Protein AF-A0A949QSW8-F1 (afdb_monomer_lite)

Foldseek 3Di:
DDALLNVLVLLLCVLVPNNVVQQPVQWDWWWWDDPPAFIWIWIGHRQKIKIWGWDDDPNDTDTAWIWIAGPPVRQTAKIAHPVPGIDGQWDDDPNDTDGPPCVRVVVSVVSNVVSVVSVVSCSSPDIDTDDD

Radius of gyration: 15.02 Å; chains: 1; bounding box: 38×36×43 Å

Structure (mmCIF, N/CA/C/O backbone):
data_AF-A0A949QSW8-F1
#
_entry.id   AF-A0A949QSW8-F1
#
loop_
_atom_site.group_PDB
_atom_site.id
_atom_site.type_symbol
_atom_site.label_atom_id
_atom_site.label_alt_id
_atom_site.label_comp_id
_atom_site.label_asym_id
_atom_site.label_entity_id
_atom_site.label_seq_id
_atom_site.pdbx_PDB_ins_code
_atom_site.Cartn_x
_atom_site.Cartn_y
_atom_site.Cartn_z
_atom_site.occupancy
_atom_site.B_iso_or_equiv
_atom_site.auth_seq_id
_atom_site.auth_comp_id
_atom_site.auth_asym_id
_atom_site.auth_atom_id
_atom_site.pdbx_PDB_model_num
ATOM 1 N N . MET A 1 1 ? -11.284 -15.073 4.865 1.00 72.50 1 MET A N 1
ATOM 2 C CA . MET A 1 1 ? -11.430 -14.871 3.409 1.00 72.50 1 MET A CA 1
ATOM 3 C C . MET A 1 1 ? -10.395 -13.840 3.026 1.00 72.50 1 MET A C 1
ATOM 5 O O . MET A 1 1 ? -10.394 -12.782 3.639 1.00 72.50 1 MET A O 1
ATOM 9 N N . THR A 1 2 ? -9.493 -14.186 2.115 1.00 90.62 2 THR A N 1
ATOM 10 C CA . THR A 1 2 ? -8.430 -13.303 1.619 1.00 90.62 2 THR A CA 1
ATOM 11 C C . THR A 1 2 ? -9.051 -12.101 0.901 1.00 90.62 2 THR A C 1
ATOM 13 O O . THR A 1 2 ? -10.111 -12.235 0.287 1.00 90.62 2 THR A O 1
ATOM 16 N N . THR A 1 3 ? -8.442 -10.918 1.000 1.00 96.88 3 THR A N 1
ATOM 17 C CA . THR A 1 3 ? -8.903 -9.743 0.237 1.00 96.88 3 THR A CA 1
ATOM 18 C C . THR A 1 3 ? -8.172 -9.653 -1.100 1.00 96.88 3 THR A C 1
ATOM 20 O O . THR A 1 3 ? -7.015 -10.050 -1.198 1.00 96.88 3 THR A O 1
ATOM 23 N N . LEU A 1 4 ? -8.796 -9.048 -2.119 1.00 98.25 4 LEU A N 1
ATOM 24 C CA . LEU A 1 4 ? -8.138 -8.812 -3.414 1.00 98.25 4 LEU A CA 1
ATOM 25 C C . LEU A 1 4 ? -6.831 -8.007 -3.271 1.00 98.25 4 LEU A C 1
ATOM 27 O O . LEU A 1 4 ? -5.912 -8.180 -4.069 1.00 98.25 4 LEU A O 1
ATOM 31 N N . PHE A 1 5 ? -6.741 -7.126 -2.268 1.00 98.56 5 PHE A N 1
ATOM 32 C CA . PHE A 1 5 ? -5.523 -6.367 -1.990 1.00 98.56 5 PHE A CA 1
ATOM 33 C C . PHE A 1 5 ? -4.423 -7.260 -1.415 1.00 98.56 5 PHE A C 1
ATOM 35 O O . PHE A 1 5 ? -3.334 -7.285 -1.978 1.00 98.56 5 PHE A O 1
ATOM 42 N N . GLN A 1 6 ? -4.733 -8.070 -0.396 1.00 98.56 6 GLN A N 1
ATOM 43 C CA . GLN A 1 6 ? -3.815 -9.088 0.125 1.00 98.56 6 GLN A CA 1
ATOM 44 C C . GLN A 1 6 ? -3.312 -10.009 -0.995 1.00 98.56 6 GLN A C 1
ATOM 46 O O . GLN A 1 6 ? -2.108 -10.130 -1.184 1.00 98.56 6 GLN A O 1
ATOM 51 N N . GLU A 1 7 ? -4.215 -10.588 -1.794 1.00 98.62 7 GLU A N 1
ATOM 52 C CA . GLU A 1 7 ? -3.852 -11.456 -2.926 1.00 98.62 7 GLU A CA 1
ATOM 53 C C . GLU A 1 7 ? -2.923 -10.757 -3.926 1.00 98.62 7 GLU A C 1
ATOM 55 O O . GLU A 1 7 ? -2.033 -11.386 -4.492 1.00 98.62 7 GLU A O 1
ATOM 60 N N . THR A 1 8 ? -3.121 -9.455 -4.153 1.00 98.75 8 THR A N 1
ATOM 61 C CA . THR A 1 8 ? -2.313 -8.664 -5.089 1.00 98.75 8 THR A CA 1
ATOM 62 C C . THR A 1 8 ? -0.913 -8.395 -4.545 1.00 98.75 8 THR A C 1
ATOM 64 O O . THR A 1 8 ? 0.058 -8.579 -5.279 1.00 98.75 8 THR A O 1
ATOM 67 N N . ILE A 1 9 ? -0.794 -7.992 -3.277 1.00 98.75 9 ILE A N 1
ATOM 68 C CA . ILE A 1 9 ? 0.503 -7.712 -2.650 1.00 98.75 9 ILE A CA 1
ATOM 69 C C . ILE A 1 9 ? 1.281 -9.014 -2.416 1.00 98.75 9 ILE A C 1
ATOM 71 O O . ILE A 1 9 ? 2.456 -9.086 -2.762 1.00 98.75 9 ILE A O 1
ATOM 75 N N . GLU A 1 10 ? 0.636 -10.080 -1.934 1.00 98.62 10 GLU A N 1
ATOM 76 C CA . GLU A 1 10 ? 1.287 -11.385 -1.765 1.00 98.62 10 GLU A CA 1
ATOM 77 C C . GLU A 1 10 ? 1.731 -11.986 -3.111 1.00 98.62 10 GLU A C 1
ATOM 79 O O . GLU A 1 10 ? 2.824 -12.546 -3.196 1.00 98.62 10 GLU A O 1
ATOM 84 N N . TYR A 1 11 ? 0.948 -11.827 -4.189 1.00 98.75 11 TYR A N 1
ATOM 85 C CA . TYR A 1 11 ? 1.355 -12.240 -5.541 1.00 98.75 11 TYR A CA 1
ATOM 86 C C . TY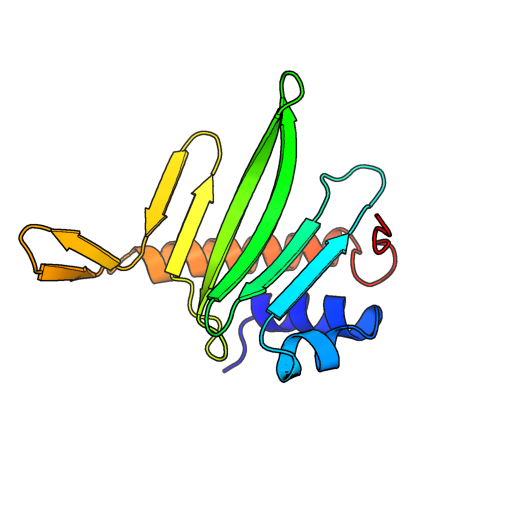R A 1 11 ? 2.532 -11.417 -6.084 1.00 98.75 11 TYR A C 1
ATOM 88 O O . TYR A 1 11 ? 3.455 -11.992 -6.669 1.00 98.75 11 TYR A O 1
ATOM 96 N N . LEU A 1 12 ? 2.536 -10.096 -5.865 1.00 98.69 12 LEU A N 1
ATOM 97 C CA . LEU A 1 12 ? 3.662 -9.224 -6.206 1.00 98.69 12 LEU A CA 1
ATOM 98 C C . LEU A 1 12 ? 4.934 -9.684 -5.482 1.00 98.69 12 LEU A C 1
ATOM 100 O O . LEU A 1 12 ? 5.915 -10.028 -6.136 1.00 98.69 12 LEU A O 1
ATOM 104 N N . LEU A 1 13 ? 4.896 -9.784 -4.151 1.00 98.69 13 LEU A N 1
ATOM 105 C CA . LEU A 1 13 ? 6.035 -10.233 -3.346 1.00 98.69 13 LEU A CA 1
ATOM 106 C C . LEU A 1 13 ? 6.506 -11.634 -3.761 1.00 98.69 13 LEU A C 1
ATOM 108 O O . LEU A 1 13 ? 7.706 -11.874 -3.872 1.00 98.69 13 LEU A O 1
ATOM 112 N N . LYS A 1 14 ? 5.582 -12.554 -4.061 1.00 98.69 14 LYS A N 1
ATOM 113 C CA . LYS A 1 14 ? 5.912 -13.906 -4.535 1.00 98.69 14 LYS A CA 1
ATOM 114 C C . LYS A 1 14 ? 6.617 -13.900 -5.890 1.00 98.69 14 LYS A C 1
ATOM 116 O O . LYS A 1 14 ? 7.571 -14.651 -6.061 1.00 98.69 14 LYS A O 1
ATOM 121 N N . SER A 1 15 ? 6.184 -13.054 -6.823 1.00 98.38 15 SER A N 1
ATOM 122 C CA . SER A 1 15 ? 6.790 -12.945 -8.161 1.00 98.38 15 SER A CA 1
ATOM 123 C C . SER A 1 15 ? 8.236 -12.433 -8.118 1.00 98.38 15 SER A C 1
ATOM 125 O O . SER A 1 15 ? 9.016 -12.731 -9.017 1.00 98.38 15 SER A O 1
ATOM 127 N N . HIS A 1 16 ? 8.613 -11.737 -7.039 1.00 98.19 16 HIS A N 1
ATOM 128 C CA . HIS A 1 16 ? 9.981 -11.271 -6.772 1.00 98.19 16 HIS A CA 1
ATOM 129 C C . HIS A 1 16 ? 10.741 -12.126 -5.738 1.00 98.19 16 HIS A C 1
ATOM 131 O O . HIS A 1 16 ? 11.852 -11.777 -5.359 1.00 98.19 16 HIS A O 1
ATOM 137 N N . ASN A 1 17 ? 10.189 -13.275 -5.321 1.00 98.19 17 ASN A N 1
ATOM 138 C CA . ASN A 1 17 ? 10.743 -14.191 -4.303 1.00 98.19 17 ASN A CA 1
ATOM 139 C C . ASN A 1 17 ? 10.867 -13.602 -2.878 1.00 98.19 17 ASN A C 1
ATOM 141 O O . ASN A 1 17 ? 11.634 -14.104 -2.064 1.00 98.19 17 ASN A O 1
ATOM 145 N N . LEU A 1 18 ? 10.081 -12.572 -2.554 1.00 98.44 18 LEU A N 1
ATOM 146 C CA . LEU A 1 18 ? 10.112 -11.851 -1.272 1.00 98.44 18 LEU A CA 1
ATOM 147 C C . LEU A 1 18 ? 8.999 -12.259 -0.289 1.00 98.44 18 LEU A C 1
ATOM 149 O O . LEU A 1 18 ? 9.017 -11.837 0.865 1.00 98.44 18 LEU A O 1
ATOM 153 N N . LEU A 1 19 ? 8.017 -13.063 -0.719 1.00 98.56 19 LEU A N 1
ATOM 154 C CA . LEU A 1 19 ? 6.851 -13.398 0.115 1.00 98.56 19 LEU A CA 1
ATOM 155 C C . LEU A 1 19 ? 7.226 -14.147 1.404 1.00 98.56 19 LEU A C 1
ATOM 157 O O . LEU A 1 19 ? 6.685 -13.837 2.461 1.00 98.56 19 LEU A O 1
ATOM 161 N N . GLU A 1 20 ? 8.146 -15.110 1.325 1.00 98.31 20 GLU A N 1
ATOM 162 C CA . GLU A 1 20 ? 8.599 -15.869 2.500 1.00 98.31 20 GLU A CA 1
ATOM 163 C C . GLU A 1 20 ? 9.312 -14.958 3.508 1.00 98.31 20 GLU A C 1
ATOM 165 O O . GLU A 1 20 ? 9.094 -15.064 4.714 1.00 98.31 20 GLU A O 1
ATOM 170 N N . GLU A 1 21 ? 10.107 -14.007 3.013 1.00 98.00 21 GLU A N 1
ATOM 171 C CA . GLU A 1 21 ? 10.783 -13.022 3.849 1.00 98.00 21 GLU A CA 1
ATOM 172 C C . GLU A 1 21 ? 9.776 -12.120 4.573 1.00 98.00 21 GLU A C 1
ATOM 174 O O . GLU A 1 21 ? 9.815 -12.013 5.801 1.00 98.00 21 GLU A O 1
ATOM 179 N N . PHE A 1 22 ? 8.828 -11.544 3.825 1.00 98.31 22 PHE A N 1
ATOM 180 C CA . PHE A 1 22 ? 7.735 -10.741 4.371 1.00 98.31 22 PHE A CA 1
ATOM 181 C C . PHE A 1 22 ? 6.961 -11.500 5.458 1.00 98.31 22 PHE A C 1
ATOM 183 O O . PHE A 1 22 ? 6.708 -10.951 6.531 1.00 98.31 22 PHE A O 1
ATOM 190 N N . GLN A 1 23 ? 6.624 -12.772 5.223 1.00 97.69 23 GLN A N 1
ATOM 191 C CA 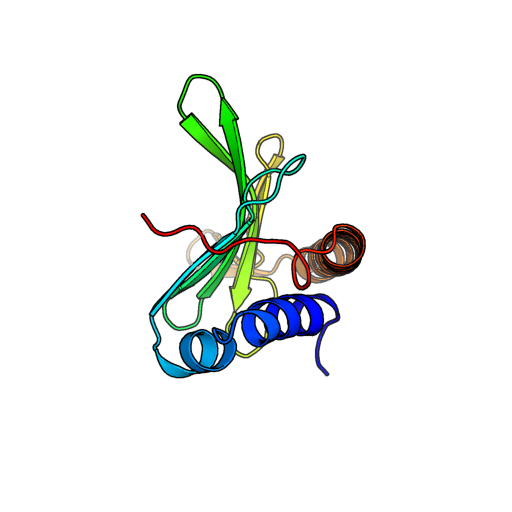. GLN A 1 23 ? 5.844 -13.576 6.166 1.00 97.69 23 GLN A CA 1
ATOM 192 C C . GLN A 1 23 ? 6.617 -13.946 7.443 1.00 97.69 23 GLN A C 1
ATOM 194 O O . GLN A 1 23 ? 6.007 -13.967 8.512 1.00 97.69 23 GLN A O 1
ATOM 199 N N . ASN A 1 24 ? 7.936 -14.173 7.358 1.00 97.00 24 ASN A N 1
ATOM 200 C CA . ASN A 1 24 ? 8.716 -14.800 8.436 1.00 97.00 24 ASN A CA 1
ATOM 201 C C . ASN A 1 24 ? 9.683 -13.876 9.220 1.00 97.00 24 ASN A C 1
ATOM 203 O O . ASN A 1 24 ? 10.047 -14.245 10.333 1.00 97.00 24 ASN A O 1
ATOM 207 N N . LYS A 1 25 ? 10.161 -12.732 8.683 1.00 95.94 25 LYS A N 1
ATOM 208 C CA . LYS A 1 25 ? 11.274 -11.949 9.302 1.00 95.94 25 LYS A CA 1
ATOM 209 C C . LYS A 1 25 ? 10.910 -10.978 10.441 1.00 95.94 25 LYS A C 1
ATOM 211 O O . LYS A 1 25 ? 11.812 -10.518 11.135 1.00 95.94 25 LYS A O 1
ATOM 216 N N . ASP A 1 26 ? 9.645 -10.602 10.595 1.00 93.12 26 ASP A N 1
ATOM 217 C CA . ASP A 1 26 ? 9.110 -9.617 11.564 1.00 93.12 26 ASP A CA 1
ATOM 218 C C . ASP A 1 26 ? 9.623 -8.162 11.489 1.00 93.12 26 ASP A C 1
ATOM 220 O O . ASP A 1 26 ? 8.980 -7.262 12.033 1.00 93.12 26 ASP A O 1
ATOM 224 N N . SER A 1 27 ? 10.650 -7.891 10.683 1.00 96.88 27 SER A N 1
ATOM 225 C CA . SER A 1 27 ? 10.793 -6.628 9.952 1.00 96.88 27 SER A CA 1
ATOM 226 C C . SER A 1 27 ? 11.030 -6.923 8.471 1.00 96.88 27 SER A C 1
ATOM 228 O O . SER A 1 27 ? 11.802 -7.825 8.138 1.00 96.88 27 SER A O 1
ATOM 230 N N . PHE A 1 28 ? 10.376 -6.181 7.582 1.00 98.25 28 PHE A N 1
ATOM 231 C CA . PHE A 1 28 ? 10.509 -6.307 6.131 1.00 98.25 28 PHE A CA 1
ATOM 232 C C . PHE A 1 28 ? 10.393 -4.934 5.468 1.00 98.25 28 PHE A C 1
ATOM 234 O O . PHE A 1 28 ? 9.576 -4.118 5.887 1.00 98.25 28 PHE A O 1
ATOM 241 N N . HIS A 1 29 ? 11.1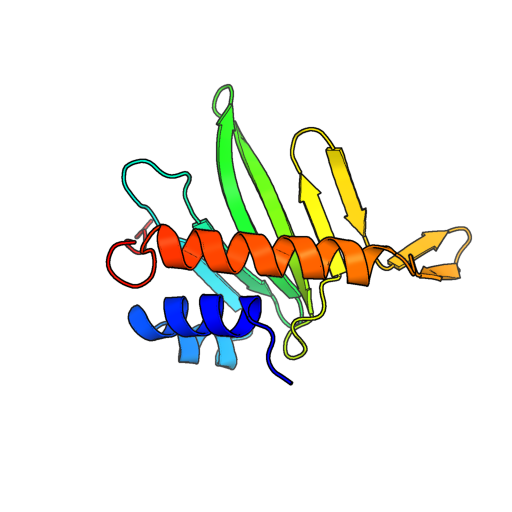65 -4.712 4.409 1.00 98.12 29 HIS A N 1
ATOM 242 C CA . HIS A 1 29 ? 11.073 -3.539 3.548 1.00 98.12 29 HIS A CA 1
ATOM 243 C C . HIS A 1 29 ? 11.363 -3.959 2.106 1.00 98.12 29 HIS A C 1
ATOM 245 O O . HIS A 1 29 ? 12.328 -4.681 1.850 1.00 98.12 29 HIS A O 1
ATOM 251 N N . VAL A 1 30 ? 10.573 -3.463 1.157 1.00 98.50 30 VAL A N 1
ATOM 252 C CA . VAL A 1 30 ? 10.935 -3.448 -0.262 1.00 98.50 30 VAL A CA 1
ATOM 253 C C . VAL A 1 30 ? 10.415 -2.184 -0.928 1.00 98.50 30 VAL A C 1
ATOM 255 O O . VAL A 1 30 ? 9.256 -1.803 -0.762 1.00 98.50 30 VAL A O 1
ATOM 258 N N . ARG A 1 31 ? 11.260 -1.588 -1.766 1.00 98.38 31 ARG A N 1
ATOM 259 C CA . ARG A 1 31 ? 10.893 -0.543 -2.714 1.00 98.38 31 ARG A CA 1
ATOM 260 C C . ARG A 1 31 ? 10.882 -1.112 -4.130 1.00 98.38 31 ARG A C 1
ATOM 262 O O . ARG A 1 31 ? 11.865 -1.696 -4.581 1.00 98.38 31 ARG A O 1
ATOM 269 N N . PHE A 1 32 ? 9.780 -0.915 -4.842 1.00 98.38 32 PHE A N 1
ATOM 270 C CA . PHE A 1 32 ? 9.634 -1.235 -6.255 1.00 98.38 32 PHE A CA 1
ATOM 271 C C . PHE A 1 32 ? 9.655 0.035 -7.105 1.00 98.38 32 PHE A C 1
ATOM 273 O O . PHE A 1 32 ? 8.869 0.957 -6.896 1.00 98.38 32 PHE A O 1
ATOM 280 N N . GLU A 1 33 ? 10.500 0.035 -8.130 1.00 97.75 33 GLU A N 1
ATOM 281 C CA . GLU A 1 33 ? 10.613 1.077 -9.147 1.00 97.75 33 GLU A CA 1
ATOM 282 C C . GLU A 1 33 ? 9.990 0.625 -10.471 1.00 97.75 33 GLU A C 1
ATOM 284 O O . GLU A 1 33 ? 10.131 -0.534 -10.886 1.00 97.75 33 GLU A O 1
ATOM 289 N N . LYS A 1 34 ? 9.313 1.543 -11.173 1.00 96.31 34 LYS A N 1
ATOM 290 C CA . LYS A 1 34 ? 8.718 1.263 -12.486 1.00 96.31 34 LYS A CA 1
ATOM 291 C C . LYS A 1 34 ? 8.537 2.526 -13.323 1.00 96.31 34 LYS A C 1
ATOM 293 O O . LYS A 1 34 ? 7.868 3.469 -12.920 1.00 96.31 34 LYS A O 1
ATOM 298 N N . THR A 1 35 ? 9.086 2.518 -14.537 1.00 94.75 35 THR A N 1
ATOM 299 C CA . THR A 1 35 ? 8.988 3.646 -15.475 1.00 94.75 35 THR A CA 1
ATOM 300 C C . THR A 1 35 ? 7.531 4.048 -15.723 1.00 94.75 35 THR A C 1
ATOM 302 O O . THR A 1 35 ? 6.715 3.211 -16.103 1.00 94.75 35 THR A O 1
ATOM 305 N N . GLY A 1 36 ? 7.230 5.337 -15.542 1.00 94.81 36 GLY A N 1
ATOM 306 C CA . GLY A 1 36 ? 5.888 5.903 -15.720 1.00 94.81 36 GLY A CA 1
ATOM 307 C C . GLY A 1 36 ? 4.989 5.848 -14.480 1.00 94.81 36 GLY A C 1
ATOM 308 O O . GLY A 1 36 ? 3.864 6.337 -14.551 1.00 94.81 36 GLY A O 1
ATOM 309 N N . TYR A 1 37 ? 5.470 5.305 -13.358 1.00 96.44 37 TYR A N 1
ATOM 310 C CA . TYR A 1 37 ? 4.739 5.248 -12.093 1.00 96.44 37 TYR A CA 1
ATOM 311 C C . TYR A 1 37 ? 5.577 5.796 -10.939 1.00 96.44 37 TYR A C 1
ATOM 313 O O . TYR A 1 37 ? 6.804 5.819 -10.994 1.00 96.44 37 TYR A O 1
ATOM 321 N N . GLN A 1 38 ? 4.888 6.224 -9.885 1.00 96.94 38 GLN A N 1
ATOM 322 C CA . GLN A 1 38 ? 5.503 6.498 -8.592 1.00 96.94 38 GLN A CA 1
ATOM 323 C C . GLN A 1 38 ? 6.007 5.178 -7.975 1.00 96.94 38 GLN A C 1
ATOM 325 O O . GLN A 1 38 ? 5.309 4.163 -8.100 1.00 96.94 38 GLN A O 1
ATOM 330 N N . PRO A 1 39 ? 7.178 5.174 -7.312 1.00 97.62 39 PRO A N 1
ATOM 331 C CA . PRO A 1 39 ? 7.679 4.035 -6.549 1.00 97.62 39 PRO A CA 1
ATOM 332 C C . PRO A 1 39 ? 6.601 3.437 -5.642 1.00 97.62 39 PRO A C 1
ATOM 334 O O . PRO A 1 39 ? 5.813 4.179 -5.054 1.00 97.62 39 PRO A O 1
ATOM 337 N N . LEU A 1 40 ? 6.561 2.111 -5.529 1.00 98.50 40 LEU A N 1
ATOM 338 C CA . LEU A 1 40 ? 5.675 1.378 -4.621 1.00 98.50 40 LEU A CA 1
ATOM 339 C C . LEU A 1 40 ? 6.519 0.762 -3.507 1.00 98.50 40 LEU A C 1
ATOM 341 O O . LEU A 1 40 ? 7.380 -0.068 -3.782 1.00 98.50 40 LEU A O 1
ATOM 345 N N . VAL A 1 41 ? 6.265 1.140 -2.263 1.00 98.62 41 VAL A N 1
ATOM 346 C CA . VAL A 1 41 ? 6.965 0.622 -1.084 1.00 98.62 41 VAL A CA 1
ATOM 347 C C . VAL A 1 41 ? 6.016 -0.278 -0.296 1.00 98.62 41 VAL A C 1
ATOM 349 O O . VAL A 1 41 ? 4.831 0.028 -0.162 1.00 98.62 41 VAL A O 1
ATOM 352 N N . ILE A 1 42 ? 6.528 -1.412 0.184 1.00 98.69 42 ILE A N 1
ATOM 353 C CA . ILE A 1 42 ? 5.816 -2.346 1.062 1.00 98.69 42 ILE A CA 1
ATOM 354 C C . ILE A 1 42 ? 6.714 -2.644 2.259 1.00 98.69 42 ILE A C 1
ATOM 356 O O . ILE A 1 42 ? 7.834 -3.132 2.094 1.00 98.69 42 ILE A O 1
ATOM 360 N N . GLU A 1 43 ? 6.201 -2.399 3.458 1.00 98.56 43 GLU A N 1
ATOM 361 C CA . GLU A 1 43 ? 6.923 -2.586 4.716 1.00 98.56 43 GLU A CA 1
ATOM 362 C C . GLU A 1 43 ? 6.119 -3.455 5.682 1.00 98.56 43 GLU A C 1
ATOM 364 O O . GLU A 1 43 ? 4.887 -3.500 5.634 1.00 98.56 43 GLU A O 1
ATOM 369 N N . ARG A 1 44 ? 6.818 -4.139 6.591 1.00 98.38 44 ARG A N 1
ATOM 370 C CA . ARG A 1 44 ? 6.216 -4.750 7.777 1.00 98.38 44 ARG A CA 1
ATOM 371 C C . ARG A 1 44 ? 7.083 -4.492 8.997 1.00 98.38 44 ARG A C 1
ATOM 373 O O . ARG A 1 44 ? 8.283 -4.747 8.959 1.00 98.38 44 ARG A O 1
ATOM 380 N N . HIS A 1 45 ? 6.456 -4.094 10.097 1.00 97.56 45 HIS A N 1
ATOM 381 C CA . HIS A 1 45 ? 7.075 -3.989 11.415 1.00 97.56 45 HIS A CA 1
ATOM 382 C C . HIS A 1 45 ? 6.176 -4.693 12.436 1.00 97.56 45 HIS A C 1
ATOM 384 O O . HIS A 1 45 ? 5.135 -4.169 12.838 1.00 97.56 45 HIS A O 1
ATOM 390 N N . GLY A 1 46 ? 6.545 -5.920 12.815 1.00 97.12 46 GLY A N 1
ATOM 391 C CA . GLY A 1 46 ? 5.717 -6.787 13.653 1.00 97.12 46 GLY A CA 1
ATOM 392 C C . GLY A 1 46 ? 4.338 -7.035 13.033 1.00 97.12 46 GLY A C 1
ATOM 393 O O . GLY A 1 46 ? 4.224 -7.633 11.960 1.00 97.12 46 GLY A O 1
ATOM 394 N N . GLU A 1 47 ? 3.293 -6.559 13.709 1.00 97.50 47 GLU A N 1
ATOM 395 C CA . GLU A 1 47 ? 1.890 -6.687 13.291 1.00 97.50 47 GLU A CA 1
ATOM 396 C C . GLU A 1 47 ? 1.395 -5.532 12.395 1.00 97.50 47 GLU A C 1
ATOM 398 O O . GLU A 1 47 ? 0.228 -5.524 12.015 1.00 97.50 47 GLU A O 1
ATOM 403 N N . MET A 1 48 ? 2.241 -4.564 12.021 1.00 98.25 48 MET A N 1
ATOM 404 C CA . MET A 1 48 ? 1.873 -3.454 11.127 1.00 98.25 48 MET A CA 1
ATOM 405 C C . MET A 1 48 ? 2.460 -3.659 9.725 1.00 98.25 48 MET A C 1
ATOM 407 O O . MET A 1 48 ? 3.657 -3.901 9.594 1.00 98.25 48 MET A O 1
ATOM 411 N N . ILE A 1 49 ? 1.621 -3.559 8.692 1.00 98.75 49 ILE A N 1
ATOM 412 C CA . ILE A 1 49 ? 1.980 -3.512 7.266 1.00 98.75 49 ILE A CA 1
ATOM 413 C C . ILE A 1 49 ? 1.746 -2.081 6.776 1.00 98.75 49 ILE A C 1
ATOM 415 O O . ILE A 1 49 ? 0.627 -1.596 6.934 1.00 98.75 49 ILE A O 1
ATOM 419 N N . SER A 1 50 ? 2.723 -1.452 6.121 1.00 98.62 50 SER A N 1
ATOM 420 C CA . SER A 1 50 ? 2.477 -0.268 5.282 1.00 98.62 50 SER A CA 1
ATOM 421 C C . SER A 1 50 ? 2.596 -0.660 3.811 1.00 98.62 50 SER A C 1
ATOM 423 O O . SER A 1 50 ? 3.443 -1.473 3.427 1.00 98.62 50 SER A O 1
ATOM 425 N N . VAL A 1 51 ? 1.718 -0.100 2.982 1.00 98.81 51 VAL A N 1
ATOM 426 C CA . VAL A 1 51 ? 1.863 -0.102 1.526 1.00 98.81 51 VAL A CA 1
ATOM 427 C C . VAL A 1 51 ? 1.642 1.322 1.044 1.00 98.81 51 VAL A C 1
ATOM 429 O O . VAL A 1 51 ? 0.562 1.875 1.259 1.00 98.81 51 VAL A O 1
ATOM 432 N N . ALA A 1 52 ? 2.636 1.892 0.364 1.00 98.69 52 ALA A N 1
ATOM 433 C CA . ALA A 1 52 ? 2.656 3.303 -0.002 1.00 98.69 52 ALA A CA 1
ATOM 434 C C . ALA A 1 52 ? 3.162 3.551 -1.429 1.00 98.69 52 ALA A C 1
ATOM 436 O O . ALA A 1 52 ? 4.065 2.865 -1.911 1.00 98.69 52 ALA A O 1
ATOM 437 N N . HIS A 1 53 ? 2.622 4.574 -2.093 1.00 98.31 53 HIS A N 1
ATOM 438 C CA . HIS A 1 53 ? 3.297 5.226 -3.216 1.00 98.31 53 HIS A CA 1
ATOM 439 C C . HIS A 1 53 ? 3.959 6.518 -2.745 1.00 98.31 53 HIS A C 1
ATOM 441 O O . HIS A 1 53 ? 3.368 7.260 -1.966 1.00 98.31 53 HIS A O 1
ATOM 447 N N . TYR A 1 54 ? 5.153 6.814 -3.263 1.00 97.00 54 TYR A N 1
ATOM 448 C CA . TYR A 1 54 ? 5.865 8.060 -2.964 1.00 97.00 54 TYR A CA 1
ATOM 449 C C . TYR A 1 54 ? 6.042 8.928 -4.205 1.00 97.00 54 TYR A C 1
ATOM 451 O O . TYR A 1 54 ? 6.406 8.437 -5.273 1.00 97.00 54 TYR A O 1
ATOM 459 N N . PHE A 1 55 ? 5.859 10.235 -4.051 1.00 95.06 55 PHE A N 1
ATOM 460 C CA . PHE A 1 55 ? 6.224 11.234 -5.050 1.00 95.06 55 PHE A CA 1
ATOM 461 C C . PHE A 1 55 ? 7.158 12.281 -4.455 1.00 95.06 55 PHE A C 1
ATOM 463 O O . PHE A 1 55 ? 7.169 12.491 -3.247 1.00 95.06 55 PHE A O 1
ATOM 470 N N . GLU A 1 56 ? 7.949 12.933 -5.300 1.00 94.62 56 GLU A N 1
ATOM 471 C CA . GLU A 1 56 ? 8.833 14.012 -4.865 1.00 94.62 56 GLU A CA 1
ATOM 472 C C . GLU A 1 56 ? 8.136 15.369 -5.020 1.00 94.62 56 GLU A C 1
ATOM 474 O O . GLU A 1 56 ? 7.571 15.675 -6.074 1.00 94.62 56 GLU A O 1
ATOM 479 N N . GLN A 1 57 ? 8.207 16.204 -3.985 1.00 93.56 57 GLN A N 1
ATOM 480 C CA . GLN A 1 57 ? 7.793 17.602 -4.035 1.00 93.56 57 GLN A CA 1
ATOM 481 C C . GLN A 1 57 ? 8.818 18.457 -3.289 1.00 93.56 57 GLN A C 1
ATOM 483 O O . GLN A 1 57 ? 9.047 18.269 -2.102 1.00 93.56 57 GLN A O 1
ATOM 488 N N . ASN A 1 58 ? 9.428 19.422 -3.984 1.00 94.69 58 ASN A N 1
ATOM 489 C CA . ASN A 1 58 ? 10.484 20.295 -3.444 1.00 94.69 58 ASN A CA 1
ATOM 490 C C . ASN A 1 58 ? 11.717 19.553 -2.870 1.00 94.69 58 ASN A C 1
ATOM 492 O O . ASN A 1 58 ? 12.448 20.131 -2.070 1.00 94.69 58 ASN A O 1
ATOM 496 N N . GLY A 1 59 ? 11.965 18.308 -3.294 1.00 93.06 59 GLY A N 1
ATOM 497 C CA . GLY A 1 59 ? 13.023 17.438 -2.765 1.00 93.06 59 GLY A CA 1
ATOM 498 C C . GLY A 1 59 ? 12.586 16.519 -1.616 1.00 93.06 59 GLY A C 1
ATOM 499 O O . GLY A 1 59 ? 13.336 15.613 -1.262 1.00 93.06 59 GLY A O 1
ATOM 500 N N . ASP A 1 60 ? 11.378 16.699 -1.071 1.00 93.00 60 ASP A N 1
ATOM 501 C CA . ASP A 1 60 ? 10.809 15.815 -0.051 1.00 93.00 60 ASP A CA 1
ATOM 502 C C . ASP A 1 60 ? 10.028 14.663 -0.702 1.00 93.00 60 ASP A C 1
ATOM 504 O O . ASP A 1 60 ? 9.266 14.871 -1.651 1.00 93.00 60 ASP A O 1
ATOM 508 N N . LEU A 1 61 ? 10.175 13.445 -0.168 1.00 93.44 61 LEU A N 1
ATOM 509 C CA . LEU A 1 61 ? 9.322 12.309 -0.529 1.00 93.44 61 LEU A CA 1
ATOM 510 C C . LEU A 1 61 ? 8.013 12.368 0.265 1.00 93.44 61 LEU A C 1
ATOM 512 O O . LEU A 1 61 ? 8.011 12.273 1.491 1.00 93.44 61 LEU A O 1
ATOM 516 N N . ILE A 1 62 ? 6.893 12.473 -0.446 1.00 95.88 62 ILE A N 1
ATOM 517 C CA . ILE A 1 62 ? 5.541 12.524 0.112 1.00 95.88 62 ILE A CA 1
ATOM 518 C C . ILE A 1 62 ? 4.800 11.238 -0.252 1.00 95.88 62 ILE A C 1
ATOM 520 O O . ILE A 1 62 ? 4.788 10.831 -1.415 1.00 95.88 62 ILE A O 1
ATOM 524 N N . ALA A 1 63 ? 4.173 10.609 0.741 1.00 95.62 63 ALA A N 1
ATOM 525 C CA . ALA A 1 63 ? 3.357 9.419 0.545 1.00 95.62 63 ALA A CA 1
ATOM 526 C C . ALA A 1 63 ? 1.927 9.778 0.095 1.00 95.62 63 ALA A C 1
ATOM 528 O O . ALA A 1 63 ? 1.240 10.551 0.769 1.00 95.62 63 ALA A O 1
ATOM 529 N N . ASP A 1 64 ? 1.465 9.213 -1.025 1.00 96.12 64 ASP A N 1
ATOM 530 C CA . ASP A 1 64 ? 0.069 9.302 -1.476 1.00 96.12 64 ASP A CA 1
ATOM 531 C C . ASP A 1 64 ? -0.282 8.188 -2.487 1.00 96.12 64 ASP A C 1
ATOM 533 O O . ASP A 1 64 ? 0.191 8.221 -3.626 1.00 96.12 64 ASP A O 1
ATOM 537 N N . PRO A 1 65 ? -1.135 7.210 -2.128 1.00 97.44 65 PRO A N 1
ATOM 538 C CA . PRO A 1 65 ? -1.577 6.879 -0.770 1.00 97.44 65 PRO A CA 1
ATOM 539 C C . PRO A 1 65 ? -0.453 6.229 0.055 1.00 97.44 65 PRO A C 1
ATOM 541 O O . PRO A 1 65 ? 0.488 5.669 -0.502 1.00 97.44 65 PRO A O 1
ATOM 544 N N . ASP A 1 66 ? -0.639 6.182 1.370 1.00 98.50 66 ASP A N 1
ATOM 545 C CA . ASP A 1 66 ? -0.047 5.182 2.271 1.00 98.50 66 ASP A CA 1
ATOM 546 C C . ASP A 1 66 ? -1.177 4.541 3.086 1.00 98.50 66 ASP A C 1
ATOM 548 O O . ASP A 1 66 ? -2.049 5.250 3.591 1.00 98.50 66 ASP A O 1
ATOM 552 N N . VAL A 1 67 ? -1.224 3.209 3.155 1.00 98.56 67 VAL A N 1
ATOM 553 C CA . VAL A 1 67 ? -2.234 2.463 3.918 1.00 98.56 67 VAL A CA 1
ATOM 554 C C . VAL A 1 67 ? -1.565 1.534 4.921 1.00 98.56 67 VAL A C 1
ATOM 556 O O . VAL A 1 67 ? -0.823 0.627 4.547 1.00 98.56 67 VAL A O 1
ATOM 559 N N . GLU A 1 68 ? -1.954 1.695 6.183 1.00 98.69 68 GLU A N 1
ATOM 560 C CA . GLU A 1 68 ? -1.582 0.826 7.294 1.00 98.69 68 GLU A CA 1
ATOM 561 C C . GLU A 1 68 ? -2.599 -0.322 7.426 1.00 98.69 68 GLU A C 1
ATOM 563 O O . GLU A 1 68 ? -3.819 -0.095 7.447 1.00 98.69 68 GLU A O 1
ATOM 568 N N . LEU A 1 69 ? -2.121 -1.561 7.562 1.00 98.56 69 LEU A N 1
ATOM 569 C CA . LEU A 1 69 ? -2.943 -2.747 7.809 1.00 98.56 69 LEU A CA 1
ATOM 570 C C . LEU A 1 69 ? -2.353 -3.624 8.918 1.00 98.56 69 LEU A C 1
ATOM 572 O O . LEU A 1 69 ? -1.143 -3.713 9.090 1.00 98.56 69 LEU A O 1
ATOM 576 N N . HIS A 1 70 ? -3.214 -4.351 9.624 1.00 98.06 70 HIS A N 1
ATOM 577 C CA . HIS A 1 70 ? -2.802 -5.318 10.641 1.00 98.06 70 HIS A CA 1
ATOM 578 C C . HIS A 1 70 ? -2.377 -6.662 10.013 1.00 98.06 70 HIS A C 1
ATOM 580 O O . HIS A 1 70 ? -3.202 -7.366 9.426 1.00 98.06 70 HIS A O 1
ATOM 586 N N . TYR A 1 71 ? -1.139 -7.111 10.218 1.00 97.50 71 TYR A N 1
ATOM 587 C CA . TYR A 1 71 ? -0.676 -8.472 9.911 1.00 97.50 71 TYR A CA 1
ATOM 588 C C . TYR A 1 71 ? -1.059 -9.453 11.036 1.00 97.50 71 TYR A C 1
ATOM 590 O O . TYR A 1 71 ? -0.923 -9.093 12.198 1.00 97.50 71 TYR A O 1
ATOM 598 N N . PRO A 1 72 ? -1.553 -10.677 10.758 1.00 96.50 72 PRO A N 1
ATOM 599 C CA . PRO A 1 72 ? -1.763 -11.302 9.448 1.00 96.50 72 PRO A CA 1
ATOM 600 C C . PRO A 1 72 ? -3.194 -11.132 8.897 1.00 96.50 72 PRO A C 1
ATOM 602 O O . PRO A 1 72 ? -3.580 -11.818 7.955 1.00 96.50 72 PRO A O 1
ATOM 605 N N . SER A 1 73 ? -4.025 -10.271 9.496 1.00 96.88 73 SER A N 1
ATOM 606 C CA . SER A 1 73 ? -5.456 -10.162 9.162 1.00 96.88 73 SER A CA 1
ATOM 607 C C . SER A 1 73 ? -5.762 -9.325 7.911 1.00 96.88 73 SER A C 1
ATOM 609 O O . SER A 1 73 ? -6.871 -9.416 7.385 1.00 96.88 73 SER A O 1
ATOM 611 N N . TRP A 1 74 ? -4.809 -8.500 7.460 1.00 97.81 74 TRP A N 1
ATOM 612 C CA . TRP A 1 74 ? -4.948 -7.506 6.385 1.00 97.81 74 TRP A CA 1
ATOM 613 C C . TRP A 1 74 ? -6.147 -6.559 6.568 1.00 97.81 74 TRP A C 1
ATOM 615 O O . TRP A 1 74 ? -6.692 -6.006 5.610 1.00 97.81 74 TRP A O 1
ATOM 625 N N . VAL A 1 75 ? -6.572 -6.349 7.818 1.00 96.81 75 VAL A N 1
ATOM 626 C CA . VAL A 1 75 ? -7.597 -5.360 8.161 1.00 96.81 75 VAL A CA 1
ATOM 627 C C . VAL A 1 75 ? -6.946 -3.976 8.136 1.00 96.81 75 VAL A C 1
ATOM 629 O O . VAL A 1 75 ? -5.992 -3.773 8.886 1.00 96.81 75 VAL A O 1
ATOM 632 N N . PRO A 1 76 ? -7.447 -3.011 7.339 1.00 98.00 76 PRO A N 1
ATOM 633 C CA . PRO A 1 76 ? -6.895 -1.662 7.337 1.00 98.00 76 PRO A CA 1
ATOM 634 C C . PRO A 1 76 ? -7.114 -0.985 8.693 1.00 98.00 76 PRO A C 1
ATOM 636 O O . PRO A 1 76 ? -8.206 -1.077 9.277 1.00 98.00 76 PRO A O 1
ATOM 639 N N . THR A 1 77 ? -6.080 -0.293 9.163 1.00 98.00 77 THR A N 1
ATOM 640 C CA . THR A 1 77 ? -6.022 0.415 10.449 1.00 98.00 77 THR A CA 1
ATOM 641 C C . THR A 1 77 ? -5.837 1.917 10.276 1.00 98.00 77 THR A C 1
ATOM 643 O O . THR A 1 77 ? -6.439 2.664 11.044 1.00 98.00 77 THR A O 1
ATOM 646 N N . GLY A 1 78 ? -5.116 2.356 9.244 1.00 98.19 78 GLY A N 1
ATOM 647 C CA . GLY A 1 78 ? -4.876 3.767 8.941 1.00 98.19 78 GLY A CA 1
ATOM 648 C C . GLY A 1 78 ? -4.689 4.022 7.448 1.00 98.19 78 GLY A C 1
ATOM 649 O O . GLY A 1 78 ? -4.498 3.092 6.667 1.00 98.19 78 GLY A O 1
ATOM 650 N N . ILE A 1 79 ? -4.825 5.280 7.039 1.00 98.38 79 ILE A N 1
ATOM 651 C CA . ILE A 1 79 ? -4.539 5.749 5.681 1.00 98.38 79 ILE A CA 1
ATOM 652 C C . ILE A 1 79 ? -4.063 7.202 5.729 1.00 98.38 79 ILE A C 1
ATOM 654 O O . ILE A 1 79 ? -4.701 8.044 6.366 1.00 98.38 79 ILE A O 1
ATOM 658 N N . THR A 1 80 ? -2.977 7.491 5.019 1.00 97.94 80 THR A N 1
ATOM 659 C CA . THR A 1 80 ? -2.495 8.841 4.717 1.00 97.94 80 THR A CA 1
ATOM 660 C C . THR A 1 80 ? -2.740 9.137 3.243 1.00 97.94 80 THR A C 1
ATOM 662 O O . THR A 1 80 ? -2.476 8.306 2.373 1.00 97.94 80 THR A O 1
ATOM 665 N N . GLN A 1 81 ? -3.239 10.337 2.954 1.00 95.50 81 GLN A N 1
ATOM 666 C CA . GLN A 1 81 ? -3.303 10.878 1.597 1.00 95.50 81 GLN A CA 1
ATOM 667 C C . GLN A 1 81 ? -2.828 12.330 1.623 1.00 95.50 81 GLN A C 1
ATOM 669 O O . GLN A 1 81 ? -3.331 13.112 2.435 1.00 95.50 81 GLN A O 1
ATOM 674 N N . ALA A 1 82 ? -1.906 12.719 0.740 1.00 92.94 82 ALA A N 1
ATOM 675 C CA . ALA A 1 82 ? -1.183 13.996 0.841 1.00 92.94 82 ALA A CA 1
ATOM 676 C C . ALA A 1 82 ? -2.097 15.232 0.978 1.00 92.94 82 ALA A C 1
ATOM 678 O O . ALA A 1 82 ? -1.786 16.159 1.725 1.00 92.94 82 ALA A O 1
ATOM 679 N N . PHE A 1 83 ? -3.254 15.228 0.308 1.00 89.19 83 PHE A N 1
ATOM 680 C CA . PHE A 1 83 ? -4.211 16.345 0.311 1.00 89.19 83 PHE A CA 1
ATOM 681 C C . PHE A 1 83 ? -5.408 16.173 1.265 1.00 89.19 83 PHE A C 1
ATOM 683 O O . PHE A 1 83 ? -6.218 17.091 1.383 1.00 89.19 83 PHE A O 1
ATOM 690 N N . PHE A 1 84 ? -5.533 15.028 1.948 1.00 92.31 84 PHE A N 1
ATOM 691 C CA . PHE A 1 84 ? -6.638 14.741 2.883 1.00 92.31 84 PHE A CA 1
ATOM 692 C C . PHE A 1 84 ? -6.173 14.417 4.315 1.00 92.31 84 PHE A C 1
ATOM 694 O O . PHE A 1 84 ? -7.005 14.343 5.219 1.00 92.31 84 PHE A O 1
ATOM 701 N N . GLY A 1 85 ? -4.861 14.287 4.536 1.00 94.94 85 GLY A N 1
ATOM 702 C CA . GLY A 1 85 ? -4.253 14.006 5.835 1.00 94.94 85 GLY A CA 1
ATOM 703 C C . GLY A 1 85 ? -4.283 12.524 6.220 1.00 94.94 85 GLY A C 1
ATOM 704 O O . GLY A 1 85 ? -4.541 11.651 5.391 1.00 94.94 85 GLY A O 1
ATOM 705 N N . TYR A 1 86 ? -3.999 12.257 7.496 1.00 96.38 86 TYR A N 1
ATOM 706 C CA . TYR A 1 86 ? -4.084 10.926 8.098 1.00 96.38 86 TYR A CA 1
ATOM 707 C C . TYR A 1 86 ? -5.469 10.673 8.700 1.00 96.38 86 TYR A C 1
ATOM 709 O O . TYR A 1 86 ? -6.049 11.539 9.362 1.00 96.38 86 TYR A O 1
ATOM 717 N N . ARG A 1 87 ? -5.977 9.452 8.528 1.00 95.69 87 ARG A N 1
ATOM 718 C CA . ARG A 1 87 ? -7.178 8.946 9.196 1.00 95.69 87 ARG A CA 1
ATOM 719 C C . ARG A 1 87 ? -6.916 7.536 9.706 1.00 95.69 87 ARG A C 1
ATOM 721 O O . ARG A 1 87 ? -6.443 6.687 8.960 1.00 95.69 87 ARG A O 1
ATOM 728 N N . THR A 1 88 ? -7.324 7.268 10.942 1.00 96.94 88 THR A N 1
ATOM 729 C CA . THR A 1 88 ? -7.248 5.946 11.578 1.00 96.94 88 THR A CA 1
ATOM 730 C C . THR A 1 88 ? -8.635 5.378 11.875 1.00 96.94 88 THR A C 1
ATOM 732 O O . THR A 1 88 ? -9.612 6.112 12.049 1.00 96.94 88 THR A O 1
ATOM 735 N N . LYS A 1 89 ? -8.722 4.049 11.940 1.00 96.25 89 LYS A N 1
ATOM 736 C CA . LYS A 1 89 ? -9.895 3.293 12.389 1.00 96.25 89 LYS A CA 1
ATOM 737 C C . LYS A 1 89 ? -10.153 3.456 13.889 1.00 96.25 89 LYS A C 1
ATOM 739 O O . LYS A 1 89 ? -11.309 3.368 14.310 1.00 96.25 89 LYS A O 1
ATOM 744 N N . PHE A 1 90 ? -9.092 3.646 14.673 1.00 95.31 90 PHE A N 1
ATOM 745 C CA . PHE A 1 90 ? -9.116 3.687 16.134 1.00 95.31 90 PHE A CA 1
ATOM 746 C C . PHE A 1 90 ? -8.762 5.096 16.607 1.00 95.31 90 PHE A C 1
ATOM 748 O O . PHE A 1 90 ? -7.621 5.530 16.505 1.00 95.31 90 PHE A O 1
ATOM 755 N N . ILE A 1 91 ? -9.757 5.823 17.104 1.00 93.69 91 ILE A N 1
ATOM 756 C CA . ILE A 1 91 ? -9.625 7.221 17.512 1.00 93.69 91 ILE A CA 1
ATOM 757 C C . ILE A 1 91 ? -9.522 7.254 19.033 1.00 93.69 91 ILE A C 1
ATOM 759 O O . ILE A 1 91 ? -10.514 7.014 19.723 1.00 93.69 91 ILE A O 1
ATOM 763 N N . GLU A 1 92 ? -8.336 7.548 19.560 1.00 93.56 92 GLU A N 1
ATOM 764 C CA . GLU A 1 92 ? -8.170 7.794 20.991 1.00 93.56 92 GLU A CA 1
ATOM 765 C C . GLU A 1 92 ? -8.696 9.186 21.359 1.00 93.56 92 GLU A C 1
ATOM 767 O O . GLU A 1 92 ? -8.374 10.190 20.719 1.00 93.56 92 GLU A O 1
ATOM 772 N N . ARG A 1 93 ? -9.527 9.246 22.398 1.00 92.50 93 ARG A N 1
ATOM 773 C CA . ARG A 1 93 ? -10.047 10.488 22.962 1.00 92.50 93 ARG A CA 1
ATOM 774 C C . ARG A 1 93 ? -10.406 10.283 24.427 1.00 92.50 93 ARG A C 1
ATOM 776 O O . ARG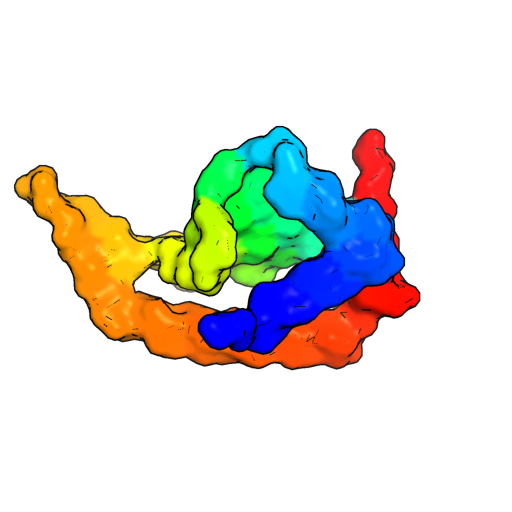 A 1 93 ? -11.115 9.339 24.759 1.00 92.50 93 ARG A O 1
ATOM 783 N N . ASP A 1 94 ? -9.960 11.193 25.291 1.00 94.12 94 ASP A N 1
ATOM 784 C CA . ASP A 1 94 ? -10.305 11.213 26.720 1.00 94.12 94 ASP A CA 1
ATOM 785 C C . ASP A 1 94 ? -10.011 9.864 27.437 1.00 94.12 94 ASP A C 1
ATOM 787 O O . ASP A 1 94 ? -10.746 9.432 28.324 1.00 94.12 94 ASP A O 1
ATOM 791 N N . GLY A 1 95 ? -8.938 9.170 27.020 1.00 94.69 95 GLY A N 1
ATOM 792 C CA . GLY A 1 95 ? -8.541 7.843 27.520 1.00 94.69 95 GLY A CA 1
ATOM 793 C C . GLY A 1 95 ? -9.403 6.672 27.022 1.00 94.69 95 GLY A C 1
ATOM 794 O O . GLY A 1 95 ? -9.284 5.560 27.536 1.00 94.69 95 GLY A O 1
ATOM 795 N N . GLN A 1 96 ? -10.285 6.902 26.045 1.00 95.44 96 GLN A N 1
ATOM 796 C CA . GLN A 1 96 ? -11.157 5.898 25.433 1.00 95.44 96 GLN A CA 1
ATOM 797 C C . GLN A 1 96 ? -10.828 5.722 23.947 1.00 95.44 96 GLN A C 1
ATOM 799 O O . GLN A 1 96 ? -10.502 6.683 23.251 1.00 95.44 96 GLN A O 1
ATOM 804 N N . ILE A 1 97 ? -10.964 4.493 23.444 1.00 95.50 97 ILE A N 1
ATOM 805 C CA . ILE A 1 97 ? -10.797 4.179 22.020 1.00 95.50 97 ILE A CA 1
ATOM 806 C C . ILE A 1 97 ? -12.175 4.114 21.360 1.00 95.50 97 ILE A C 1
ATOM 808 O O . ILE A 1 97 ? -12.982 3.230 21.651 1.00 95.50 97 ILE A O 1
ATOM 812 N N . PHE A 1 98 ? -12.424 5.031 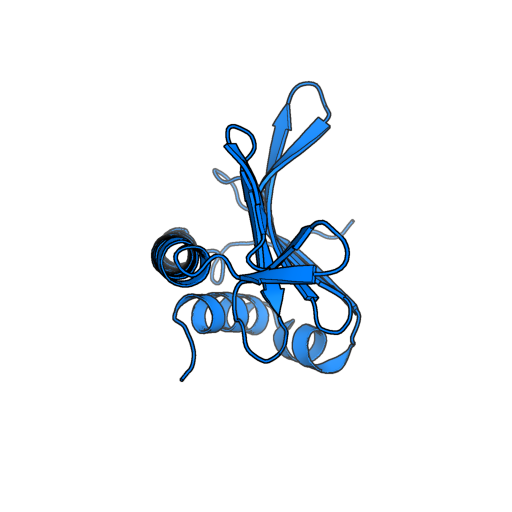20.431 1.00 95.19 98 PHE A N 1
ATOM 813 C CA . PHE A 1 98 ? -13.596 5.040 19.563 1.00 95.19 98 PHE A CA 1
ATOM 814 C C . PHE A 1 98 ? -13.266 4.355 18.232 1.00 95.19 98 PHE A C 1
ATOM 816 O O . PHE A 1 98 ? -12.147 4.451 17.732 1.00 95.19 98 PHE A O 1
ATOM 823 N N . ILE A 1 99 ? -14.243 3.674 17.633 1.00 94.88 99 ILE A N 1
ATOM 824 C CA . ILE A 1 99 ? -14.075 2.995 16.340 1.00 94.88 99 ILE A CA 1
ATOM 825 C C . ILE A 1 99 ? -14.842 3.767 15.267 1.00 94.88 99 ILE A C 1
ATOM 827 O O . ILE A 1 99 ? -16.064 3.904 15.361 1.00 94.88 99 ILE A O 1
ATOM 831 N N . ASP A 1 100 ? -14.157 4.215 14.212 1.00 95.25 100 ASP A N 1
ATOM 832 C CA . ASP A 1 100 ? -14.835 4.726 13.017 1.00 95.25 100 ASP A CA 1
ATOM 833 C C . ASP A 1 100 ? -15.448 3.550 12.240 1.00 95.25 100 ASP A C 1
ATOM 835 O O . ASP A 1 100 ? -14.783 2.804 11.516 1.00 95.25 100 ASP A O 1
ATOM 839 N N . THR A 1 101 ? -16.758 3.378 12.402 1.00 93.06 101 THR A N 1
ATOM 840 C CA . THR A 1 101 ? -17.534 2.293 11.787 1.00 93.06 101 THR A CA 1
ATOM 841 C C . THR A 1 101 ? -17.635 2.398 10.262 1.00 93.06 101 THR A C 1
ATOM 843 O O . THR A 1 101 ? -17.954 1.404 9.608 1.00 93.06 101 THR A O 1
ATOM 846 N N . ARG A 1 102 ? -17.336 3.563 9.670 1.00 95.81 102 ARG A N 1
ATOM 847 C CA . ARG A 1 102 ? -17.322 3.765 8.211 1.00 95.81 102 ARG A CA 1
ATOM 848 C C . ARG A 1 102 ? -15.959 3.464 7.602 1.00 95.81 102 ARG A C 1
ATOM 850 O O . ARG A 1 102 ? -15.911 2.925 6.496 1.00 95.81 102 ARG A O 1
ATOM 857 N N . PHE A 1 103 ? -14.881 3.750 8.341 1.00 97.31 103 PHE A N 1
ATOM 858 C CA . PHE A 1 103 ? -13.489 3.600 7.902 1.00 97.31 103 PHE A CA 1
ATOM 859 C C . PHE A 1 103 ? -13.244 2.275 7.182 1.00 97.31 103 PHE A C 1
ATOM 861 O O . PHE A 1 103 ? -12.776 2.258 6.048 1.00 97.31 103 PHE A O 1
ATOM 868 N N . HIS A 1 104 ? -13.622 1.156 7.808 1.00 95.19 104 HIS A N 1
ATOM 869 C CA . HIS A 1 104 ? -13.348 -0.167 7.251 1.00 95.19 104 HIS A CA 1
ATOM 870 C C . HIS A 1 104 ? -14.015 -0.374 5.882 1.00 95.19 104 HIS A C 1
ATOM 872 O O . HIS A 1 104 ? -13.376 -0.869 4.962 1.00 95.19 104 HIS A O 1
ATOM 878 N N . LYS A 1 105 ? -15.269 0.065 5.705 1.00 96.00 105 LYS A N 1
ATOM 879 C CA . LYS A 1 105 ? -15.979 -0.048 4.422 1.00 96.00 105 LYS A CA 1
ATOM 880 C C . LYS A 1 105 ? -15.330 0.819 3.340 1.00 96.00 105 LYS A C 1
ATOM 882 O O . LYS A 1 105 ? -15.169 0.367 2.209 1.00 96.00 105 LYS A O 1
ATOM 887 N N . GLU A 1 106 ? -14.993 2.058 3.682 1.00 97.25 106 GLU A N 1
ATOM 888 C CA . GLU A 1 106 ? -14.445 3.047 2.748 1.00 97.25 106 GLU A CA 1
ATOM 889 C C . GLU A 1 106 ? -13.025 2.664 2.306 1.00 97.25 106 GLU A C 1
ATOM 891 O O . GLU A 1 106 ? -12.760 2.564 1.107 1.00 97.25 106 GLU A O 1
ATOM 896 N N . VAL A 1 107 ? -12.141 2.337 3.254 1.00 97.94 107 VAL A N 1
ATOM 897 C CA . VAL A 1 107 ? -10.753 1.956 2.957 1.00 97.94 107 VAL A CA 1
ATOM 898 C C . VAL A 1 107 ? -10.675 0.578 2.294 1.00 97.94 107 VAL A C 1
ATOM 900 O O . VAL A 1 107 ? -9.908 0.414 1.352 1.00 97.94 107 VAL A O 1
ATOM 903 N N . SER A 1 108 ? -11.516 -0.402 2.651 1.00 97.44 108 SER A N 1
ATOM 904 C CA . SER A 1 108 ? -11.556 -1.679 1.912 1.00 97.44 108 SER A CA 1
ATOM 905 C C . SER A 1 108 ? -12.074 -1.531 0.473 1.00 97.44 108 SER A C 1
ATOM 907 O O . SER A 1 108 ? -11.619 -2.259 -0.415 1.00 97.44 108 SER A O 1
ATOM 909 N N . ALA A 1 109 ? -12.979 -0.583 0.202 1.00 98.12 109 ALA A N 1
ATOM 910 C CA . ALA A 1 109 ? -13.396 -0.262 -1.164 1.00 98.12 109 ALA A CA 1
ATOM 911 C C . ALA A 1 109 ? -12.260 0.402 -1.964 1.00 98.12 109 ALA A C 1
ATOM 913 O O . ALA A 1 109 ? -12.024 0.019 -3.114 1.00 98.12 109 ALA A O 1
ATOM 914 N N . PHE A 1 110 ? -11.518 1.324 -1.340 1.00 98.00 110 PHE A N 1
ATOM 915 C CA . PHE A 1 110 ? -10.312 1.929 -1.910 1.00 98.00 110 PHE A CA 1
ATOM 916 C C . PHE A 1 110 ? -9.229 0.883 -2.210 1.00 98.00 110 PHE A C 1
ATOM 918 O O . PHE A 1 110 ? -8.795 0.770 -3.353 1.00 98.00 110 PHE A O 1
ATOM 925 N N . LEU A 1 111 ? -8.867 0.046 -1.236 1.00 98.62 111 LEU A N 1
ATOM 926 C CA . LEU A 1 111 ? -7.897 -1.042 -1.396 1.00 98.62 111 LEU A CA 1
ATOM 927 C C . LEU A 1 111 ? -8.292 -2.005 -2.522 1.00 98.62 111 LEU A C 1
ATOM 929 O O . LEU A 1 111 ? -7.451 -2.420 -3.313 1.00 98.62 111 LEU A O 1
ATOM 933 N N . SER A 1 112 ? -9.585 -2.310 -2.665 1.00 98.50 112 SER A N 1
ATOM 934 C CA . SER A 1 112 ? -10.082 -3.138 -3.771 1.00 98.50 112 SER A CA 1
ATOM 935 C C . SER A 1 112 ? -9.911 -2.472 -5.144 1.00 98.50 112 SER A C 1
ATOM 937 O O . SER A 1 112 ? -9.709 -3.170 -6.138 1.00 98.50 112 SER A O 1
ATOM 939 N N . LEU A 1 113 ? -10.010 -1.140 -5.226 1.00 98.62 113 LEU A N 1
ATOM 940 C CA . LEU A 1 113 ? -9.720 -0.374 -6.441 1.00 98.62 113 LEU A CA 1
ATOM 941 C C . 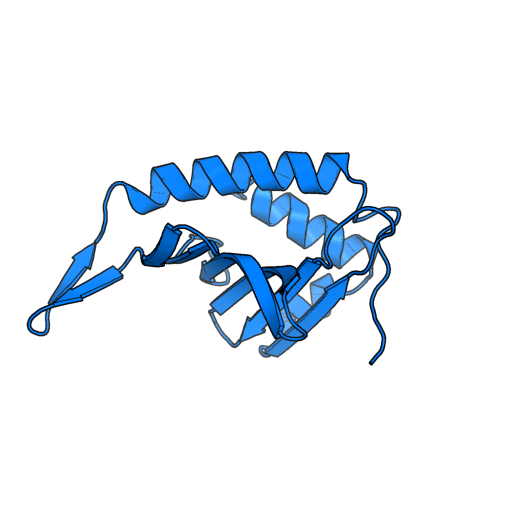LEU A 1 113 ? -8.213 -0.319 -6.711 1.00 98.62 113 LEU A C 1
ATOM 943 O O . LEU A 1 113 ? -7.789 -0.632 -7.822 1.00 98.62 113 LEU A O 1
ATOM 947 N N . TRP A 1 114 ? -7.412 0.013 -5.699 1.00 98.62 114 TRP A N 1
ATOM 948 C CA . TRP A 1 114 ? -5.962 0.115 -5.828 1.00 98.62 114 TRP A CA 1
ATOM 949 C C . TRP A 1 114 ? -5.332 -1.229 -6.212 1.00 98.62 114 TRP A C 1
ATOM 951 O O . TRP A 1 114 ? -4.527 -1.265 -7.133 1.00 98.62 114 TRP A O 1
ATOM 961 N N . ALA A 1 115 ? -5.800 -2.348 -5.650 1.00 98.75 115 ALA A N 1
ATOM 962 C CA . ALA A 1 115 ? -5.391 -3.695 -6.055 1.00 98.75 115 ALA A CA 1
ATOM 963 C C . ALA A 1 115 ? -5.584 -3.953 -7.562 1.00 98.75 115 ALA A C 1
ATOM 965 O O . ALA A 1 115 ? -4.697 -4.477 -8.234 1.00 98.75 115 ALA A O 1
ATOM 966 N N . ARG A 1 116 ? -6.731 -3.542 -8.128 1.00 98.75 116 ARG A N 1
ATOM 967 C CA . ARG A 1 116 ? -6.974 -3.651 -9.578 1.00 98.75 116 ARG A CA 1
ATOM 968 C C . ARG A 1 116 ? -6.020 -2.768 -10.377 1.00 98.75 116 ARG A C 1
ATOM 970 O O . ARG A 1 116 ? -5.538 -3.217 -11.413 1.00 98.75 116 ARG A O 1
ATOM 977 N N . ASN A 1 117 ? -5.720 -1.566 -9.887 1.00 98.50 117 ASN A N 1
ATOM 978 C CA . ASN A 1 117 ? -4.757 -0.671 -10.523 1.00 98.50 117 ASN A CA 1
ATOM 979 C C . ASN A 1 117 ? -3.344 -1.272 -10.493 1.00 98.50 117 ASN A C 1
ATOM 981 O O . ASN A 1 117 ? -2.733 -1.376 -11.548 1.00 98.50 117 ASN A O 1
ATOM 985 N N . LEU A 1 118 ? -2.859 -1.759 -9.346 1.00 98.44 118 LEU A N 1
ATOM 986 C CA . LEU A 1 118 ? -1.539 -2.392 -9.221 1.00 98.44 118 LEU A CA 1
ATOM 987 C C . LEU A 1 118 ? -1.385 -3.596 -10.168 1.00 98.44 118 LEU A C 1
ATOM 989 O O . LEU A 1 118 ? -0.359 -3.738 -10.837 1.00 98.44 118 LEU A O 1
ATOM 993 N N . LYS A 1 119 ? -2.430 -4.426 -10.305 1.00 98.25 119 LYS A N 1
ATOM 994 C CA . LYS A 1 119 ? -2.457 -5.520 -11.292 1.00 98.25 119 LYS A CA 1
ATOM 995 C C . LYS A 1 119 ? -2.437 -5.002 -12.733 1.00 98.25 119 LYS A C 1
ATOM 997 O O . LYS A 1 119 ? -1.659 -5.497 -13.537 1.00 98.25 119 LYS A O 1
ATOM 1002 N N . ALA A 1 120 ? -3.252 -3.999 -13.063 1.00 98.06 120 ALA A N 1
ATOM 1003 C CA . ALA A 1 120 ? -3.308 -3.419 -14.408 1.00 98.06 120 ALA A CA 1
ATOM 1004 C C . ALA A 1 120 ? -2.018 -2.675 -14.808 1.00 98.06 120 ALA A C 1
ATOM 1006 O O . ALA A 1 120 ? -1.693 -2.599 -15.989 1.00 98.06 120 ALA A O 1
ATOM 1007 N N . GLN A 1 121 ? -1.276 -2.149 -13.832 1.00 97.62 121 GLN A N 1
ATOM 1008 C CA . GLN A 1 121 ? 0.026 -1.508 -14.023 1.00 97.62 121 GLN A CA 1
ATOM 1009 C C . GLN A 1 121 ? 1.151 -2.526 -14.282 1.00 97.62 121 GLN A C 1
ATOM 1011 O O . GLN A 1 121 ? 2.185 -2.150 -14.829 1.00 97.62 121 GLN A O 1
ATOM 1016 N N . GLY A 1 122 ? 0.971 -3.807 -13.932 1.00 97.75 122 GLY A N 1
ATOM 1017 C CA . GLY A 1 122 ? 1.955 -4.868 -14.180 1.00 97.75 122 GLY A CA 1
ATOM 1018 C C . GLY A 1 122 ? 3.204 -4.768 -13.297 1.00 97.75 122 GLY A C 1
ATOM 1019 O O . GLY A 1 122 ? 4.335 -4.818 -13.794 1.00 97.75 122 GLY A O 1
ATOM 1020 N N . TRP A 1 123 ? 3.017 -4.543 -11.991 1.00 97.94 123 TRP A N 1
ATOM 1021 C CA . TRP A 1 123 ? 4.116 -4.504 -11.013 1.00 97.94 123 TRP A CA 1
ATOM 1022 C C . TRP A 1 123 ? 4.770 -5.873 -10.791 1.00 97.94 123 TRP A C 1
ATOM 1024 O O . TRP A 1 123 ? 5.987 -5.943 -10.621 1.00 97.94 123 TRP A O 1
ATOM 1034 N N . ALA A 1 124 ? 3.997 -6.961 -10.829 1.00 97.19 124 ALA A N 1
ATOM 1035 C CA . ALA A 1 124 ? 4.529 -8.305 -10.606 1.00 97.19 124 ALA A CA 1
ATOM 1036 C C . ALA A 1 124 ? 5.421 -8.762 -11.773 1.00 97.19 124 ALA A C 1
ATOM 1038 O O . ALA A 1 124 ? 6.447 -9.396 -11.558 1.00 97.19 124 ALA A O 1
ATOM 1039 N N . GLU A 1 125 ? 5.065 -8.369 -12.996 1.00 96.00 125 GLU A N 1
ATOM 1040 C CA . GLU A 1 125 ? 5.733 -8.756 -14.239 1.00 96.00 125 GLU A CA 1
ATOM 1041 C C . GLU A 1 125 ? 6.881 -7.810 -14.626 1.00 96.00 125 GLU A C 1
ATOM 1043 O O . GLU A 1 125 ? 7.790 -8.203 -15.356 1.00 96.00 125 GLU A O 1
ATOM 1048 N N . GLY A 1 126 ? 6.833 -6.546 -14.191 1.00 93.69 126 GLY A N 1
ATOM 1049 C CA . GLY A 1 126 ? 7.780 -5.528 -14.649 1.00 93.69 126 GLY A CA 1
ATOM 1050 C C . GLY A 1 126 ? 7.962 -4.326 -13.729 1.00 93.69 126 GLY A C 1
ATOM 1051 O O . GLY A 1 126 ? 8.319 -3.256 -14.225 1.00 93.69 126 GLY A O 1
ATOM 1052 N N . GLY A 1 127 ? 7.662 -4.445 -12.437 1.00 95.94 127 GLY A N 1
ATOM 1053 C CA . GLY A 1 127 ? 8.340 -3.643 -11.416 1.00 95.94 127 GLY A CA 1
ATOM 1054 C C . GLY A 1 127 ? 9.760 -4.175 -11.197 1.00 95.94 127 GLY A C 1
ATOM 1055 O O . GLY A 1 127 ? 10.063 -5.310 -11.567 1.00 95.94 127 GLY A O 1
ATOM 1056 N N . ARG A 1 128 ? 10.649 -3.366 -10.624 1.00 97.38 128 ARG A N 1
ATOM 1057 C CA . ARG A 1 128 ? 12.007 -3.781 -10.243 1.00 97.38 128 ARG A CA 1
ATOM 1058 C C . ARG A 1 128 ? 12.233 -3.463 -8.779 1.00 97.38 128 ARG A C 1
ATOM 1060 O O . ARG A 1 128 ? 11.924 -2.354 -8.365 1.00 97.38 128 ARG A O 1
ATOM 1067 N N . VAL A 1 129 ? 12.782 -4.404 -8.021 1.00 97.06 129 VAL A N 1
ATOM 1068 C CA . VAL A 1 129 ? 13.268 -4.121 -6.667 1.00 97.06 129 VAL A CA 1
ATOM 1069 C C . VAL A 1 129 ? 14.401 -3.096 -6.769 1.00 97.06 129 VAL A C 1
ATOM 1071 O O . VAL A 1 129 ? 15.323 -3.277 -7.567 1.00 97.06 129 VAL A O 1
ATOM 1074 N N . ALA A 1 130 ? 14.307 -2.009 -6.006 1.00 92.12 130 ALA A N 1
ATOM 1075 C CA . ALA A 1 130 ? 15.419 -1.096 -5.804 1.00 92.12 130 ALA A CA 1
ATOM 1076 C C . ALA A 1 130 ? 16.446 -1.754 -4.874 1.00 92.12 130 ALA A C 1
ATOM 1078 O O . ALA A 1 130 ? 16.089 -2.395 -3.885 1.00 92.12 130 ALA A O 1
ATOM 1079 N N . HIS A 1 131 ? 17.721 -1.599 -5.212 1.00 77.31 131 HIS A N 1
ATOM 1080 C CA . HIS A 1 131 ? 18.833 -1.924 -4.333 1.00 77.31 131 HIS A CA 1
ATOM 1081 C C . HIS A 1 131 ? 19.503 -0.599 -3.984 1.00 77.31 131 HIS A C 1
ATOM 1083 O O . HIS A 1 131 ? 20.137 -0.002 -4.858 1.00 77.31 131 HIS A O 1
ATOM 1089 N N . ASP A 1 132 ? 19.280 -0.147 -2.752 1.00 57.69 132 ASP A N 1
ATOM 1090 C CA . ASP A 1 132 ? 19.950 1.014 -2.157 1.00 57.69 132 ASP A CA 1
ATOM 1091 C C . ASP A 1 132 ? 21.414 0.681 -1.788 1.00 57.69 132 ASP A C 1
ATOM 1093 O O . ASP A 1 132 ? 21.685 -0.493 -1.430 1.00 57.69 132 ASP A O 1
#

Secondary structure (DSSP, 8-state):
---HHHHHHHHHHHHTT-HHHHHHSSEEEEEEE-TTS--EEEEEETTEEEEEEEEEETTEEEEEEEEEEETTTTEEEEEEETTTEEEESEEEETTEEEE-TTHHHHHHHHHHHHHHHHHHHTHHHH-EE---

Sequence (132 aa):
MTTLFQETIEYLLKSHNLLEEFQNKDSFHVRFEKTGYQPLVIERHGEMISVAHYFEQNGDLIADPDVELHYPSWVPTGITQAFFGYRTKFIERDGQIFIDTRFHKEVSAFLSLWARNLKAQGWAEGGRVAHD

pLDDT: mean 96.22, std 4.74, range [57.69, 98.81]